Protein AF-A0A8J2PGY1-F1 (afdb_monomer)

pLDDT: mean 83.04, std 20.6, range [43.12, 98.62]

Nearest PDB structures (foldseek):
  1fj2-assembly1_A  TM=9.256E-01  e=3.659E-04  Homo sapiens
  6avy-assembly1_A  TM=9.329E-01  e=2.303E-03  Zea mays
  6bje-assembly2_B  TM=8.817E-01  e=1.247E-03  Homo sapiens
  5syn-assembly3_C  TM=8.820E-01  e=1.335E-03  Homo sapiens
  5syn-assembly4_D  TM=8.831E-01  e=1.335E-03  Homo sapiens

Foldseek 3Di:
DPPDDPPPPPPPPPPVQQDKDKDAQQDAADEEAEDEDDPPDFLVVVVVVCVVPDDNNYIYIRGGD

Solvent-accessible surface area (backbone atoms only — not comparable to full-atom values): 4139 Å² total; per-residue (Å²): 130,100,76,77,76,78,80,64,86,75,77,71,77,70,69,81,72,46,62,64,42,74,46,74,37,83,45,79,70,79,47,75,49,77,49,81,65,62,92,94,62,44,13,69,74,48,43,61,62,48,60,75,70,52,59,57,33,32,27,40,35,16,47,29,130

InterPro domains:
  IPR003140 Phospholipase/carboxylesterase/thioesterase [PF02230] (21-65)

Mean predicted aligned error: 10.71 Å

Secondary structure (DSSP, 8-state):
--------------------EEE--SSS--EEEE----TT--HHHHHHHHHHHS-TTEEEEE---

Organism: NCBI:txid39272

Structure (mmCIF, N/CA/C/O backbone):
data_AF-A0A8J2PGY1-F1
#
_entry.id   AF-A0A8J2PGY1-F1
#
loop_
_atom_site.group_PDB
_atom_site.id
_atom_site.type_symbol
_atom_site.label_atom_id
_atom_site.label_alt_id
_atom_site.label_comp_id
_atom_site.label_asym_id
_atom_site.label_entity_id
_atom_site.label_seq_id
_atom_site.pdbx_PDB_ins_code
_atom_site.Cartn_x
_atom_site.Cartn_y
_atom_site.Cartn_z
_atom_site.occupancy
_atom_site.B_iso_or_equiv
_atom_site.auth_seq_id
_atom_site.auth_comp_id
_atom_site.auth_asym_id
_atom_site.auth_atom_id
_atom_site.pdbx_PDB_model_num
ATOM 1 N N . ASP A 1 1 ? -4.771 -22.378 50.316 1.00 47.69 1 ASP A N 1
ATOM 2 C CA . ASP A 1 1 ? -3.871 -22.675 49.182 1.00 47.69 1 ASP A CA 1
ATOM 3 C C . ASP A 1 1 ? -3.818 -21.445 48.291 1.00 47.69 1 ASP A C 1
ATOM 5 O O . ASP A 1 1 ? -4.833 -20.959 47.819 1.00 47.69 1 ASP A O 1
ATOM 9 N N . ALA A 1 2 ? -2.646 -20.824 48.204 1.00 45.72 2 ALA A N 1
ATOM 10 C CA . ALA A 1 2 ? -2.480 -19.504 47.603 1.00 45.72 2 ALA A CA 1
ATOM 11 C C . ALA A 1 2 ? -2.501 -19.572 46.067 1.00 45.72 2 ALA A C 1
ATOM 13 O O . ALA A 1 2 ? -1.462 -19.396 45.441 1.00 45.72 2 ALA A O 1
ATOM 14 N N . ASN A 1 3 ? -3.657 -19.861 45.459 1.00 48.03 3 ASN A N 1
ATOM 15 C CA . ASN A 1 3 ? -3.772 -19.834 44.001 1.00 48.03 3 ASN A CA 1
ATOM 16 C C . ASN A 1 3 ? -5.165 -19.483 43.457 1.00 48.03 3 ASN A C 1
ATOM 18 O O . ASN A 1 3 ? -5.640 -20.103 42.509 1.00 48.03 3 ASN A O 1
ATOM 22 N N . THR A 1 4 ? -5.789 -18.448 44.012 1.00 47.72 4 THR A N 1
ATOM 23 C CA . THR A 1 4 ? -6.891 -17.760 43.329 1.00 47.72 4 THR A CA 1
ATOM 24 C C . THR A 1 4 ? -6.459 -16.324 43.093 1.00 47.72 4 THR A C 1
ATOM 26 O O . THR A 1 4 ? -6.774 -15.430 43.874 1.00 47.72 4 THR A O 1
ATOM 29 N N . ILE A 1 5 ? -5.665 -16.114 42.040 1.00 54.16 5 ILE A N 1
ATOM 30 C CA . ILE A 1 5 ? -5.577 -14.787 41.440 1.00 54.16 5 ILE A CA 1
ATOM 31 C C . ILE A 1 5 ? -6.891 -14.569 40.698 1.00 54.16 5 ILE A C 1
ATOM 33 O O . ILE A 1 5 ? -7.210 -15.269 39.739 1.00 54.16 5 ILE A O 1
ATOM 37 N N . ASP A 1 6 ? -7.681 -13.645 41.233 1.00 52.09 6 ASP A N 1
ATOM 38 C CA . ASP A 1 6 ? -8.738 -12.947 40.519 1.00 52.09 6 ASP A CA 1
ATOM 39 C C . ASP A 1 6 ? -8.151 -12.510 39.175 1.00 52.09 6 ASP A C 1
ATOM 41 O O . ASP A 1 6 ? -7.281 -11.635 39.116 1.00 52.09 6 ASP A O 1
ATOM 45 N N . ALA A 1 7 ? -8.528 -13.218 38.108 1.00 48.91 7 ALA A N 1
ATOM 46 C CA . ALA A 1 7 ? -8.206 -12.847 36.744 1.00 48.91 7 ALA A CA 1
ATOM 47 C C . ALA A 1 7 ? -9.054 -11.616 36.434 1.00 48.91 7 ALA A C 1
ATOM 49 O O . ALA A 1 7 ? -10.075 -11.693 35.751 1.00 48.91 7 ALA A O 1
ATOM 50 N N . GLY A 1 8 ? -8.642 -10.492 37.023 1.00 43.12 8 GLY A N 1
ATOM 51 C CA . GLY A 1 8 ? -9.187 -9.188 36.744 1.00 43.12 8 GLY A CA 1
ATOM 52 C C . GLY A 1 8 ? -9.259 -9.037 35.238 1.00 43.12 8 GLY A C 1
ATOM 53 O O . GLY A 1 8 ? -8.344 -9.451 34.522 1.00 43.12 8 GLY A O 1
ATOM 54 N N . VAL A 1 9 ? -10.380 -8.489 34.778 1.00 54.31 9 VAL A N 1
ATOM 55 C CA . VAL A 1 9 ? -10.559 -7.997 33.417 1.00 54.31 9 VAL A CA 1
ATOM 56 C C . VAL A 1 9 ? -9.313 -7.192 33.057 1.00 54.31 9 VAL A C 1
ATOM 58 O O . VAL A 1 9 ? -9.170 -6.019 33.400 1.00 54.31 9 VAL A O 1
ATOM 61 N N . VAL A 1 10 ? -8.371 -7.848 32.382 1.00 49.62 10 VAL A N 1
ATOM 62 C CA . VAL A 1 10 ? -7.381 -7.176 31.569 1.00 49.62 10 VAL A CA 1
ATOM 63 C C . VAL A 1 10 ? -8.236 -6.648 30.439 1.00 49.62 10 VAL A C 1
ATOM 65 O O . VAL A 1 10 ? -8.559 -7.371 29.501 1.00 49.62 10 VAL A O 1
ATOM 68 N N . SER A 1 11 ? -8.700 -5.409 30.589 1.00 48.75 11 SER A N 1
ATOM 69 C CA . SER A 1 11 ? -9.165 -4.629 29.457 1.00 48.75 11 SER A CA 1
ATOM 70 C C . SER A 1 11 ? -7.933 -4.449 28.582 1.00 48.75 11 SER A C 1
ATOM 72 O O . SER A 1 11 ? -7.178 -3.486 28.718 1.00 48.75 11 SER A O 1
ATOM 74 N N . THR A 1 12 ? -7.639 -5.463 27.766 1.00 47.91 12 THR A N 1
ATOM 75 C CA . THR A 1 12 ? -6.811 -5.280 26.592 1.00 47.91 12 THR A CA 1
ATOM 76 C C . THR A 1 12 ? -7.522 -4.177 25.846 1.00 47.91 12 THR A C 1
ATOM 78 O O . THR A 1 12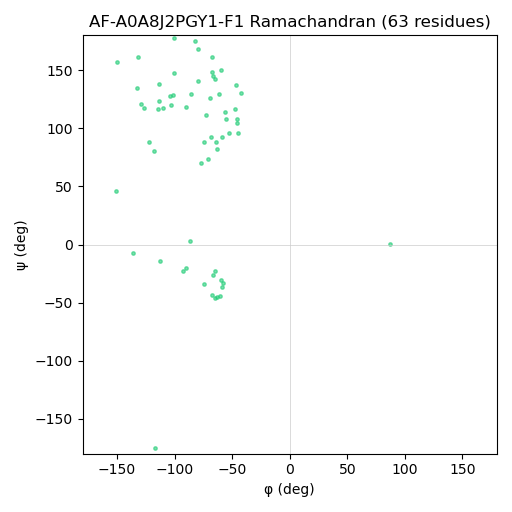 ? -8.638 -4.378 25.368 1.00 47.91 12 THR A O 1
ATOM 81 N N . MET A 1 13 ? -6.927 -2.987 25.835 1.00 46.09 13 MET A N 1
ATOM 82 C CA . MET A 1 13 ? -7.293 -1.993 24.851 1.00 46.09 13 MET A CA 1
ATOM 83 C C . MET A 1 13 ? -7.016 -2.648 23.508 1.00 46.09 13 MET A C 1
ATOM 85 O O 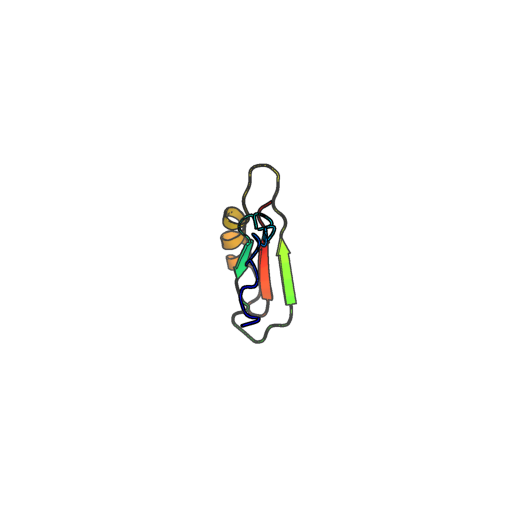. MET A 1 13 ? -5.888 -2.652 23.023 1.00 46.09 13 MET A O 1
ATOM 89 N N . GLU A 1 14 ? -8.039 -3.287 22.953 1.00 53.25 14 GLU A N 1
ATOM 90 C CA . GLU A 1 14 ? -8.124 -3.518 21.534 1.00 53.25 14 GLU A CA 1
ATOM 91 C C . GLU A 1 14 ? -8.221 -2.104 20.969 1.00 53.25 14 GLU A C 1
ATOM 93 O O . GLU A 1 14 ? -9.291 -1.504 20.892 1.00 53.25 14 GLU A O 1
ATOM 98 N N . THR A 1 15 ? -7.064 -1.487 20.699 1.00 45.41 15 THR A N 1
ATOM 99 C CA . THR A 1 15 ? -6.994 -0.480 19.647 1.00 45.41 15 THR A CA 1
ATOM 100 C C . THR A 1 15 ? -7.735 -1.117 18.495 1.00 45.41 15 THR A C 1
ATOM 102 O O . THR A 1 15 ? -7.254 -2.129 17.987 1.00 45.41 15 THR A O 1
ATOM 105 N N . SER A 1 16 ? -8.936 -0.619 18.196 1.00 52.59 16 SER A N 1
ATOM 106 C CA . SER A 1 16 ? -9.706 -1.021 17.028 1.00 52.59 16 SER A CA 1
ATOM 107 C C . SER A 1 16 ? -8.766 -0.835 15.851 1.00 52.59 16 SER A C 1
ATOM 109 O O . SER A 1 16 ? -8.537 0.292 15.422 1.00 52.59 16 SER A O 1
ATOM 111 N N . LEU A 1 17 ? -8.098 -1.912 15.436 1.00 57.91 17 LEU A N 1
ATOM 112 C CA . LEU A 1 17 ? -7.188 -1.880 14.311 1.00 57.91 17 LEU A CA 1
ATOM 113 C C . LEU A 1 17 ? -8.106 -1.817 13.107 1.00 57.91 17 LEU A C 1
ATOM 115 O O . LEU A 1 17 ? -8.538 -2.844 12.584 1.00 57.91 17 LEU A O 1
ATOM 119 N N . GLU A 1 18 ? -8.457 -0.596 12.723 1.00 64.44 18 GLU A N 1
ATOM 120 C CA . GLU A 1 18 ? -8.988 -0.307 11.403 1.00 64.44 18 GLU A CA 1
ATOM 121 C C . GLU A 1 18 ? -8.157 -1.105 10.389 1.00 64.44 18 GLU A C 1
ATOM 123 O O . GLU A 1 18 ? -6.930 -1.215 10.494 1.00 64.44 18 GLU A O 1
ATOM 128 N N . SER A 1 19 ? -8.850 -1.819 9.502 1.00 83.88 19 SER A N 1
ATOM 129 C CA . SER A 1 19 ? -8.279 -2.947 8.771 1.00 83.88 19 SER A CA 1
ATOM 130 C C . SER A 1 19 ? -7.022 -2.531 8.007 1.00 83.88 19 SER A C 1
ATOM 132 O O . SER A 1 19 ? -7.088 -1.741 7.061 1.00 83.88 19 SER A O 1
ATOM 134 N N . VAL A 1 20 ? -5.871 -3.072 8.412 1.00 92.69 20 VAL A N 1
ATOM 135 C CA . VAL A 1 20 ? -4.601 -2.871 7.712 1.00 92.69 20 VAL A CA 1
ATOM 136 C C . VAL A 1 20 ? -4.434 -3.960 6.665 1.00 92.69 20 VAL A C 1
ATOM 138 O O . VAL A 1 20 ? -4.303 -5.138 6.999 1.00 92.69 20 VAL A O 1
ATOM 141 N N . ILE A 1 21 ? -4.363 -3.563 5.397 1.00 95.62 21 ILE A N 1
ATOM 142 C CA . ILE A 1 21 ? -4.039 -4.480 4.308 1.00 95.62 21 ILE A CA 1
ATOM 143 C C . ILE A 1 21 ? -2.522 -4.579 4.169 1.00 95.62 21 ILE A C 1
ATOM 145 O O . ILE A 1 21 ? -1.818 -3.570 4.085 1.00 95.62 21 ILE A O 1
ATOM 149 N N . VAL A 1 22 ? -2.006 -5.809 4.142 1.00 97.00 22 VAL A N 1
ATOM 150 C CA . VAL A 1 22 ? -0.578 -6.094 3.976 1.00 97.00 22 VAL A CA 1
ATOM 151 C C . VAL A 1 22 ? -0.383 -7.056 2.815 1.00 97.00 22 VAL A C 1
ATOM 153 O O . VAL A 1 22 ? -0.796 -8.210 2.888 1.00 97.00 22 VAL A O 1
ATOM 156 N N . ILE A 1 23 ? 0.322 -6.607 1.776 1.00 97.25 23 ILE A N 1
ATOM 157 C CA . ILE A 1 23 ? 0.699 -7.449 0.638 1.00 97.25 23 ILE A CA 1
ATOM 158 C C . ILE A 1 23 ? 2.212 -7.690 0.688 1.00 97.25 23 ILE A C 1
ATOM 160 O O . ILE A 1 23 ? 2.994 -6.732 0.608 1.00 97.25 23 ILE A O 1
ATOM 164 N N . PRO A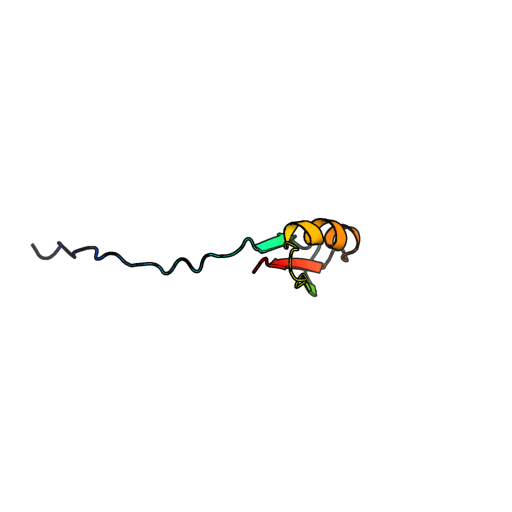 1 24 ? 2.665 -8.947 0.836 1.00 97.94 24 PRO A N 1
ATOM 165 C CA . PRO A 1 24 ? 4.084 -9.251 0.937 1.00 97.94 24 PRO A CA 1
ATOM 166 C C . PRO A 1 24 ? 4.835 -8.973 -0.375 1.00 97.94 24 PRO A C 1
ATOM 168 O O . PRO A 1 24 ? 4.267 -8.881 -1.470 1.00 97.94 24 PRO A O 1
ATOM 171 N N . ALA A 1 25 ? 6.157 -8.844 -0.260 1.00 97.62 25 ALA A N 1
ATOM 172 C CA . ALA A 1 25 ? 7.032 -8.951 -1.419 1.00 97.62 25 ALA A CA 1
ATOM 173 C C . ALA A 1 25 ? 6.984 -10.390 -1.960 1.00 97.62 25 ALA A C 1
ATOM 175 O O . ALA A 1 25 ? 6.867 -11.343 -1.192 1.00 97.62 25 ALA A O 1
ATOM 176 N N . VAL A 1 26 ? 7.076 -10.539 -3.281 1.00 96.75 26 VAL A N 1
ATOM 177 C CA . VAL A 1 26 ? 7.064 -11.851 -3.956 1.00 96.75 26 VAL A CA 1
ATOM 178 C C . VAL A 1 26 ? 8.488 -12.403 -4.105 1.00 96.75 26 VAL A C 1
ATOM 180 O O . VAL A 1 26 ? 8.690 -13.599 -4.276 1.00 96.75 26 VAL A O 1
ATOM 183 N N . MET A 1 27 ? 9.490 -11.525 -4.019 1.00 96.62 27 MET A N 1
ATOM 184 C CA . MET A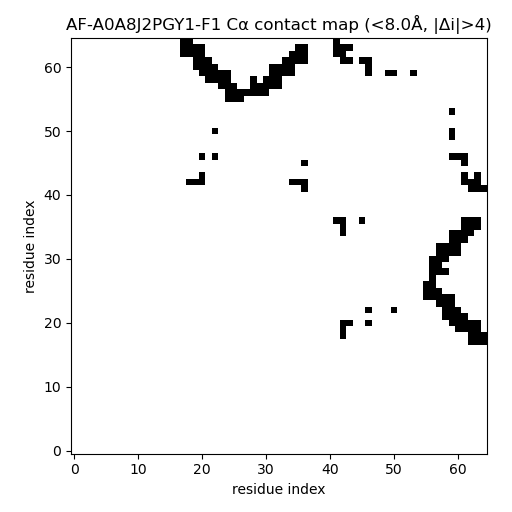 1 27 ? 10.916 -11.860 -3.995 1.00 96.62 27 MET A CA 1
ATOM 185 C C . MET A 1 27 ? 11.548 -11.419 -2.670 1.00 96.62 27 MET A C 1
ATOM 187 O O . MET A 1 27 ? 10.861 -10.895 -1.792 1.00 96.62 27 MET A O 1
ATOM 191 N N . ASN A 1 28 ? 12.873 -11.575 -2.556 1.00 97.75 28 ASN A N 1
ATOM 192 C CA . ASN A 1 28 ? 13.654 -11.020 -1.452 1.00 97.75 28 ASN A CA 1
ATOM 193 C C . ASN A 1 28 ? 13.279 -9.553 -1.218 1.00 97.75 28 ASN A C 1
ATOM 195 O O . ASN A 1 28 ? 13.444 -8.700 -2.092 1.00 97.75 28 ASN A O 1
ATOM 199 N N . HIS A 1 29 ? 12.735 -9.299 -0.035 1.00 98.19 29 HIS A N 1
ATOM 20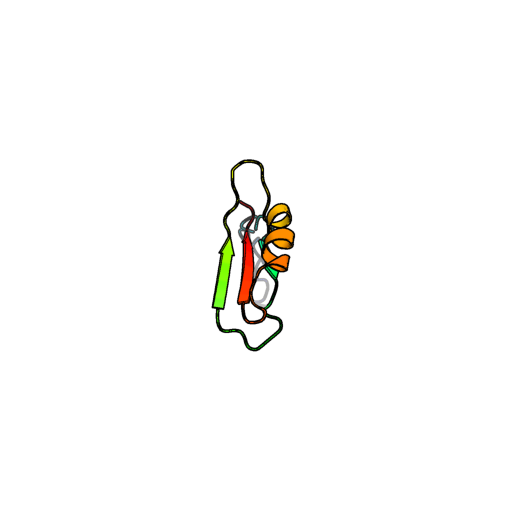0 C CA . HIS A 1 29 ? 12.220 -7.999 0.355 1.00 98.19 29 HIS A CA 1
ATOM 201 C C . HIS A 1 29 ? 13.368 -7.002 0.522 1.00 98.19 29 HIS A C 1
ATOM 203 O O . HIS A 1 29 ? 14.312 -7.259 1.266 1.00 98.19 29 HIS A O 1
ATOM 209 N N . SER A 1 30 ? 13.283 -5.864 -0.165 1.00 98.44 30 SER A N 1
ATOM 210 C CA . SER A 1 30 ? 14.279 -4.787 -0.054 1.00 98.44 30 SER A CA 1
ATOM 211 C C . SER A 1 30 ? 13.674 -3.387 0.055 1.00 98.44 30 SER A C 1
ATOM 213 O O . SER A 1 30 ? 14.400 -2.430 0.319 1.00 98.44 30 SER A O 1
ATOM 215 N N . SER A 1 31 ? 12.357 -3.243 -0.114 1.00 98.31 31 SER A N 1
ATOM 216 C CA . SER A 1 31 ? 11.663 -1.960 0.030 1.00 98.31 31 SER A CA 1
ATOM 217 C C . SER A 1 31 ? 10.217 -2.126 0.498 1.00 98.31 31 SER A C 1
ATOM 219 O O . SER A 1 31 ? 9.603 -3.180 0.331 1.00 98.31 31 SER A O 1
ATOM 221 N N . THR A 1 32 ? 9.653 -1.079 1.098 1.00 98.44 32 THR A N 1
ATOM 222 C CA . THR A 1 32 ? 8.264 -1.068 1.575 1.00 98.44 32 THR A CA 1
ATOM 223 C C . THR A 1 32 ? 7.577 0.211 1.124 1.00 98.44 32 THR A C 1
ATOM 225 O O . THR A 1 32 ? 8.137 1.292 1.283 1.00 98.44 32 THR A O 1
ATOM 228 N N . ILE A 1 33 ? 6.358 0.082 0.605 1.00 98.12 33 ILE A N 1
ATOM 229 C CA . ILE A 1 33 ? 5.429 1.187 0.376 1.00 98.12 33 ILE A CA 1
ATOM 230 C C . ILE A 1 33 ? 4.404 1.170 1.508 1.00 98.12 33 ILE A C 1
ATOM 232 O O . ILE A 1 33 ? 3.798 0.133 1.783 1.00 98.12 33 ILE A O 1
ATOM 236 N N . ILE A 1 34 ? 4.217 2.318 2.155 1.00 97.38 34 ILE A N 1
ATOM 237 C CA . ILE A 1 34 ? 3.115 2.567 3.086 1.00 97.38 34 ILE A CA 1
ATOM 238 C C . ILE A 1 34 ? 2.258 3.649 2.441 1.00 97.38 34 ILE A C 1
ATOM 240 O O . ILE A 1 34 ? 2.755 4.751 2.208 1.00 97.38 34 ILE A O 1
ATOM 244 N N . PHE A 1 35 ? 1.012 3.322 2.108 1.00 96.38 35 PHE A N 1
ATOM 245 C CA . PHE A 1 35 ? 0.115 4.228 1.400 1.00 96.38 35 PHE A CA 1
ATOM 246 C C . PHE A 1 35 ? -1.050 4.642 2.292 1.00 96.38 35 PHE A C 1
ATOM 248 O O . PHE A 1 35 ? -1.778 3.788 2.788 1.00 96.38 35 PHE A O 1
ATOM 255 N N . LEU A 1 36 ? -1.223 5.949 2.480 1.00 95.69 36 LEU A N 1
ATOM 256 C CA . LEU A 1 36 ? -2.300 6.526 3.279 1.00 95.69 36 LEU A CA 1
ATOM 257 C C . LEU A 1 36 ? -3.366 7.070 2.331 1.00 95.69 36 LEU A C 1
ATOM 259 O O . LEU A 1 36 ? -3.067 7.936 1.506 1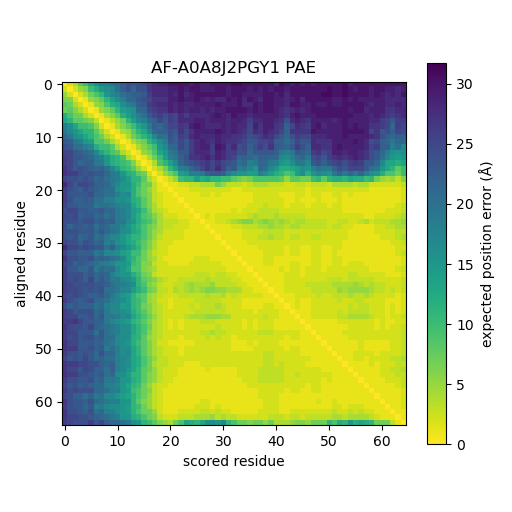.00 95.69 36 LEU A O 1
ATOM 263 N N . HIS A 1 37 ? -4.582 6.545 2.436 1.00 94.75 37 HIS A N 1
ATOM 264 C CA . HIS A 1 37 ? -5.687 6.939 1.570 1.00 94.75 37 HIS A CA 1
ATOM 265 C C . HIS A 1 37 ? -6.337 8.264 2.010 1.00 94.75 37 HIS A C 1
ATOM 267 O O . HIS A 1 37 ? -6.067 8.792 3.091 1.00 94.75 37 HIS A O 1
ATOM 273 N N . GLY A 1 38 ? -7.190 8.823 1.147 1.00 94.06 38 GLY A N 1
ATOM 274 C CA . GLY A 1 38 ? -7.944 10.050 1.417 1.00 94.06 38 GLY A CA 1
ATOM 275 C C . GLY A 1 38 ? -9.224 9.824 2.234 1.00 94.06 38 GLY A C 1
ATOM 276 O O . GLY A 1 38 ? -9.619 8.693 2.513 1.00 94.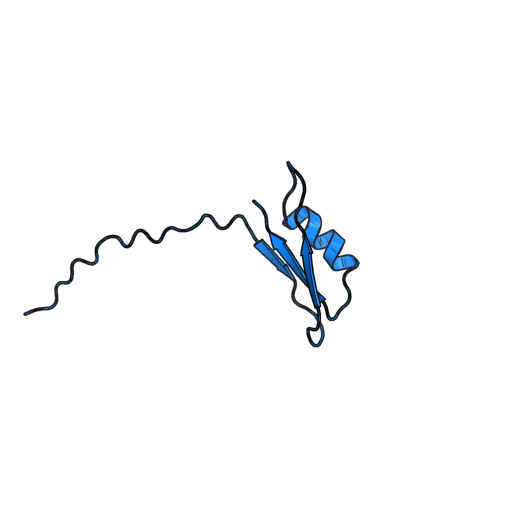06 38 GLY A O 1
ATOM 277 N N . LEU A 1 39 ? -9.899 10.919 2.601 1.00 94.06 39 LEU A N 1
ATOM 278 C CA . LEU A 1 39 ? -11.177 10.874 3.320 1.00 94.06 39 LEU A CA 1
ATOM 279 C C . LEU A 1 39 ? -12.257 10.161 2.487 1.00 94.06 39 LEU A C 1
ATOM 281 O O . LEU A 1 39 ? -12.499 10.542 1.344 1.00 94.06 39 LEU A O 1
ATOM 285 N N . GLY A 1 40 ? -12.945 9.191 3.096 1.00 91.62 40 GLY A N 1
ATOM 286 C CA . GLY A 1 40 ? -14.027 8.429 2.459 1.00 91.62 40 GLY A CA 1
ATOM 287 C C . GLY A 1 40 ? -13.571 7.203 1.664 1.00 91.62 40 GLY A C 1
ATOM 288 O O . GLY A 1 40 ? -14.420 6.510 1.113 1.00 91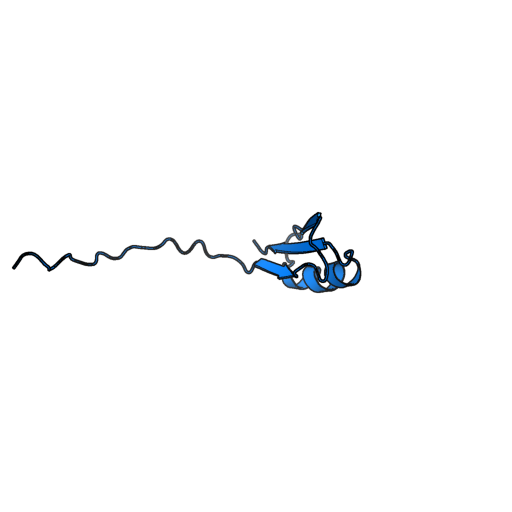.62 40 GLY A O 1
ATOM 289 N N . ASP A 1 41 ? -12.265 6.937 1.626 1.00 93.56 41 ASP A N 1
ATOM 290 C CA . ASP A 1 41 ? -11.675 5.746 1.013 1.00 93.56 41 ASP A CA 1
ATOM 291 C C . ASP A 1 41 ? -11.314 4.680 2.059 1.00 93.56 41 ASP A C 1
ATOM 293 O O . ASP A 1 41 ? -11.461 4.908 3.262 1.00 93.56 41 ASP A O 1
ATOM 297 N N . THR A 1 42 ? -10.810 3.528 1.608 1.00 93.56 42 THR A N 1
ATOM 298 C CA . THR A 1 42 ? -10.274 2.474 2.485 1.00 93.56 42 THR A CA 1
ATOM 299 C C . THR A 1 42 ? -8.913 1.979 2.008 1.00 93.56 42 THR A C 1
ATOM 301 O O . THR A 1 42 ? -8.540 2.126 0.842 1.00 93.56 42 THR A O 1
ATOM 304 N N . GLY A 1 43 ? -8.160 1.331 2.901 1.00 93.50 43 GLY A N 1
ATOM 305 C CA . GLY A 1 43 ? -6.922 0.649 2.528 1.00 93.50 43 GLY A CA 1
ATOM 306 C C . GLY A 1 43 ? -7.141 -0.456 1.486 1.00 93.50 43 GLY A C 1
ATOM 307 O O . GLY A 1 43 ? -6.263 -0.686 0.658 1.00 93.50 43 GLY A O 1
ATOM 308 N N . GLU A 1 44 ? -8.313 -1.099 1.485 1.00 93.44 44 GLU A N 1
ATOM 309 C CA . GLU A 1 44 ? -8.701 -2.116 0.498 1.00 93.44 44 GLU A CA 1
ATOM 310 C C . GLU A 1 44 ? -8.831 -1.528 -0.912 1.00 93.44 44 GLU A C 1
ATOM 312 O O . GLU A 1 44 ? -8.245 -2.078 -1.842 1.00 93.44 44 GLU A O 1
ATOM 317 N N . GLY A 1 45 ? -9.495 -0.373 -1.060 1.00 91.31 45 GLY A N 1
ATOM 318 C CA . GLY A 1 45 ? -9.680 0.278 -2.363 1.00 91.31 45 GLY A CA 1
ATOM 319 C C . GLY A 1 45 ? -8.365 0.597 -3.082 1.00 91.31 45 GLY A C 1
ATOM 320 O O . GLY A 1 45 ? -8.276 0.484 -4.301 1.00 91.31 45 GLY A O 1
ATOM 321 N N . TRP A 1 46 ? -7.311 0.913 -2.326 1.00 95.31 46 TRP A N 1
ATOM 322 C CA . TRP A 1 46 ? -5.988 1.233 -2.874 1.00 95.31 46 TRP A CA 1
ATOM 323 C C . TRP A 1 46 ? -5.037 0.040 -2.979 1.00 95.31 46 TRP A C 1
ATOM 325 O O . TRP A 1 46 ? -4.077 0.086 -3.754 1.00 95.31 46 TRP A O 1
ATOM 335 N N . ALA A 1 47 ? -5.256 -1.019 -2.198 1.00 96.06 47 ALA A N 1
ATOM 336 C CA . ALA A 1 47 ? -4.343 -2.154 -2.143 1.00 96.06 47 ALA A CA 1
ATOM 337 C C . ALA A 1 47 ? -4.203 -2.842 -3.508 1.00 96.06 47 ALA A C 1
ATOM 339 O O . ALA A 1 47 ? -3.077 -3.114 -3.927 1.00 96.06 47 ALA A O 1
ATOM 340 N N . ASP A 1 48 ? -5.313 -3.060 -4.215 1.00 94.50 48 ASP A N 1
ATOM 341 C CA . ASP A 1 48 ? -5.320 -3.721 -5.524 1.00 94.50 48 ASP A CA 1
ATOM 342 C C . ASP A 1 48 ? -4.641 -2.872 -6.608 1.00 94.50 48 ASP A C 1
ATOM 344 O O . ASP A 1 48 ? -3.812 -3.379 -7.371 1.00 94.50 48 ASP A O 1
ATOM 348 N N . GLU A 1 49 ? -4.918 -1.564 -6.642 1.00 96.12 49 GLU A N 1
ATOM 349 C CA . GLU A 1 49 ? -4.307 -0.654 -7.616 1.00 96.12 49 GLU A CA 1
ATOM 350 C C . GLU A 1 49 ? -2.788 -0.571 -7.437 1.00 96.12 49 GLU A C 1
ATOM 352 O O . GLU A 1 49 ? -2.022 -0.668 -8.401 1.00 96.12 49 GLU A O 1
ATOM 357 N N . ILE A 1 50 ? -2.324 -0.446 -6.191 1.00 97.19 50 ILE A N 1
ATOM 358 C CA . ILE A 1 50 ? -0.892 -0.340 -5.905 1.00 97.19 50 ILE A CA 1
ATOM 359 C C . ILE A 1 50 ? -0.207 -1.702 -6.069 1.00 97.19 50 ILE A C 1
ATOM 361 O O . ILE A 1 50 ? 0.934 -1.760 -6.534 1.00 97.19 50 ILE A O 1
ATOM 365 N N . ALA A 1 51 ? -0.880 -2.813 -5.752 1.00 96.62 51 ALA A N 1
ATOM 366 C CA . ALA A 1 51 ? -0.358 -4.158 -5.993 1.00 96.62 51 ALA A CA 1
ATOM 367 C C . ALA A 1 51 ? -0.058 -4.413 -7.473 1.00 96.62 51 ALA A C 1
ATOM 369 O O . ALA A 1 51 ? 0.943 -5.066 -7.774 1.00 96.62 51 ALA A O 1
ATOM 370 N N . ALA A 1 52 ? -0.877 -3.873 -8.380 1.00 96.38 52 ALA A N 1
ATOM 371 C CA . ALA A 1 52 ? -0.692 -4.019 -9.821 1.00 96.38 52 ALA A CA 1
ATOM 372 C C . ALA A 1 52 ? 0.575 -3.320 -10.348 1.00 96.38 52 ALA A C 1
ATOM 374 O O . ALA A 1 52 ? 1.123 -3.742 -11.367 1.00 96.38 52 ALA A O 1
ATOM 375 N N . ILE A 1 53 ? 1.059 -2.279 -9.661 1.00 97.19 53 ILE A N 1
ATOM 376 C CA . ILE A 1 53 ? 2.207 -1.472 -10.109 1.00 97.19 53 ILE A CA 1
ATOM 377 C C . ILE A 1 53 ? 3.454 -1.605 -9.225 1.00 97.19 53 ILE A C 1
ATOM 379 O O . ILE A 1 53 ? 4.538 -1.178 -9.633 1.00 97.19 53 ILE A O 1
ATOM 383 N N . LYS A 1 54 ? 3.344 -2.171 -8.015 1.00 97.56 54 LYS A N 1
ATOM 384 C CA . LYS A 1 54 ? 4.485 -2.271 -7.095 1.00 97.56 54 LYS A CA 1
ATOM 385 C C . LYS A 1 54 ? 5.582 -3.185 -7.663 1.00 97.56 54 LYS A C 1
ATOM 387 O O . LYS A 1 54 ? 5.283 -4.250 -8.211 1.00 97.56 54 LYS A O 1
ATOM 392 N N . PRO A 1 55 ? 6.870 -2.863 -7.455 1.00 98.00 55 PRO A N 1
ATOM 393 C CA . PRO A 1 55 ? 7.945 -3.789 -7.783 1.00 98.00 55 PRO A CA 1
ATOM 394 C C . PRO A 1 55 ? 7.828 -5.120 -7.007 1.00 98.00 55 PRO A C 1
ATOM 396 O O . PRO A 1 55 ? 7.375 -5.149 -5.857 1.00 98.00 55 PRO A O 1
ATOM 399 N N . PRO A 1 56 ? 8.294 -6.248 -7.572 1.00 97.56 56 PRO A N 1
ATOM 400 C CA . PRO A 1 56 ? 8.153 -7.572 -6.949 1.00 97.56 56 PRO A CA 1
ATOM 401 C C . PRO A 1 56 ? 8.915 -7.741 -5.620 1.00 97.56 56 PRO A C 1
ATOM 403 O O . PRO A 1 56 ? 8.540 -8.579 -4.800 1.00 97.56 56 PRO A O 1
ATOM 406 N N . HIS A 1 57 ? 9.953 -6.936 -5.375 1.00 98.31 57 HIS A N 1
ATOM 407 C CA . HIS A 1 57 ? 10.733 -6.920 -4.127 1.00 98.31 57 HIS A CA 1
ATOM 408 C C . HIS A 1 57 ? 10.138 -5.999 -3.043 1.00 98.31 57 HIS A C 1
ATOM 410 O O . HIS A 1 57 ? 10.733 -5.832 -1.974 1.00 98.31 57 HIS A O 1
ATOM 416 N N . THR A 1 58 ? 8.982 -5.385 -3.314 1.00 98.62 58 THR A N 1
ATOM 417 C CA . THR A 1 58 ? 8.364 -4.381 -2.448 1.00 98.62 58 THR A CA 1
ATOM 418 C C . THR A 1 58 ? 7.181 -4.954 -1.675 1.00 98.62 58 THR A C 1
ATOM 420 O O . THR A 1 58 ? 6.261 -5.530 -2.265 1.00 98.62 58 THR A O 1
ATOM 423 N N . LYS A 1 59 ? 7.189 -4.769 -0.352 1.00 98.50 59 LYS A N 1
ATOM 424 C CA . LYS A 1 59 ? 6.022 -4.976 0.518 1.00 98.50 59 LYS A CA 1
ATOM 425 C C . LYS A 1 59 ? 5.097 -3.761 0.421 1.00 98.50 59 LYS A C 1
ATOM 427 O O . LYS A 1 59 ? 5.588 -2.637 0.406 1.00 98.50 59 LYS A O 1
ATOM 432 N N . LEU A 1 60 ? 3.787 -3.973 0.406 1.00 98.38 60 LEU A N 1
ATOM 433 C CA . LEU A 1 60 ? 2.788 -2.906 0.466 1.00 98.38 60 LEU A CA 1
ATOM 434 C C . LEU A 1 60 ? 2.004 -2.986 1.779 1.00 98.38 60 LEU A C 1
ATOM 436 O O . LEU A 1 60 ? 1.644 -4.078 2.223 1.00 98.38 60 LEU A O 1
ATOM 440 N N . ILE A 1 61 ? 1.764 -1.829 2.391 1.00 97.81 61 ILE A N 1
ATOM 441 C CA . ILE A 1 61 ? 0.914 -1.658 3.569 1.00 97.81 61 ILE A CA 1
ATOM 442 C C . ILE A 1 61 ? -0.076 -0.523 3.284 1.00 97.81 61 ILE A C 1
ATOM 444 O O . ILE A 1 61 ? 0.347 0.607 3.034 1.00 97.81 61 ILE A O 1
ATOM 448 N N . CYS A 1 62 ? -1.370 -0.825 3.353 1.00 96.88 62 CYS A N 1
ATOM 449 C CA . CYS A 1 62 ? -2.470 0.124 3.180 1.00 96.88 62 CYS A CA 1
ATOM 450 C C . CYS A 1 62 ? -3.344 0.091 4.448 1.00 96.88 62 CYS A C 1
ATOM 452 O O . CYS A 1 62 ? -4.246 -0.745 4.541 1.00 96.88 62 CYS A O 1
ATOM 454 N N . PRO A 1 63 ? -3.037 0.908 5.474 1.00 94.75 63 PRO A N 1
ATOM 455 C CA . PRO A 1 63 ? -3.902 1.044 6.639 1.00 94.75 63 PRO A CA 1
ATOM 456 C C . PRO A 1 63 ? -5.221 1.721 6.258 1.00 94.75 63 PRO A C 1
ATOM 458 O O . PRO A 1 63 ? -5.24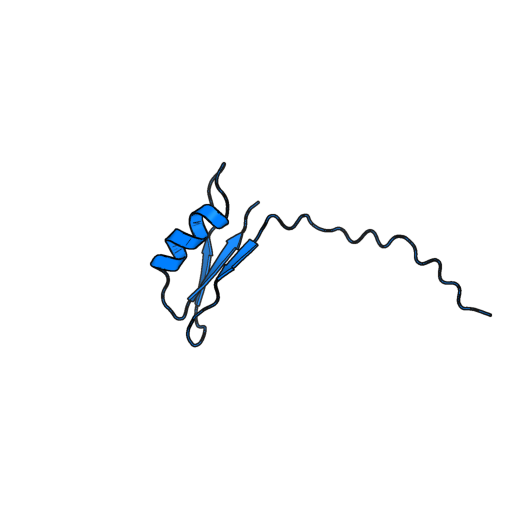1 2.578 5.376 1.00 94.75 63 PRO A O 1
ATOM 461 N N . THR A 1 64 ? -6.289 1.347 6.956 1.00 92.81 64 THR A N 1
ATOM 462 C CA . THR A 1 64 ? -7.504 2.165 7.072 1.00 92.81 64 THR A CA 1
ATOM 463 C C . THR A 1 64 ? -7.458 2.860 8.431 1.00 92.81 64 THR A C 1
ATOM 465 O O . THR A 1 64 ? -6.857 2.293 9.343 1.00 92.81 64 THR A O 1
ATOM 468 N N . ALA A 1 65 ? -8.001 4.073 8.537 1.00 77.19 65 ALA A N 1
ATOM 469 C CA . ALA A 1 65 ? -8.111 4.859 9.773 1.00 77.19 65 ALA A CA 1
ATOM 470 C C . ALA A 1 65 ? -9.564 5.336 10.004 1.00 77.19 65 ALA A C 1
ATOM 472 O O . ALA A 1 65 ? -10.441 4.847 9.252 1.00 77.19 65 ALA A O 1
#

Sequence (65 aa):
DANTIDAGVVSTMETSLESVIVIPAVMNHSSTIIFLHGLGDTGEGWADEIAAIKPPHTKLICPTA

Radius of gyration: 18.81 Å; Cα contacts (8 Å, |Δi|>4): 92; chains: 1; bounding box: 28×34×59 Å